Protein AF-A0A7K0ABG6-F1 (afdb_monomer_lite)

Sequence (102 aa):
NPVPRGLATRRPQAPGLRGVPLLRTPRTLPRVLAPAEVDGLLAVLRTHRDRAMVLAMLLGGLRRCEVLGLRLGDLSPGERRIFISEGKGGHQRLIPVSAQFF

Foldseek 3Di:
DDPPPDCVVDDPDDPDDPDDPPDDDDDDDDDDDDPVRLVVVLVPDDDLLVNLLSQCCVFQVDDNVQSVPDDPVQDDLVQQWGWRCQDPPRDIDITRGDNVSD

Structure (mmCIF, N/CA/C/O backbone):
data_AF-A0A7K0ABG6-F1
#
_entry.id   AF-A0A7K0ABG6-F1
#
loop_
_atom_site.group_PDB
_atom_site.id
_atom_site.type_symbol
_atom_site.label_atom_id
_atom_site.label_alt_id
_atom_site.label_comp_id
_atom_site.label_asym_id
_atom_site.label_entity_id
_atom_site.label_seq_id
_atom_site.pdbx_PDB_ins_code
_atom_site.Cartn_x
_atom_site.Cartn_y
_atom_site.Cartn_z
_atom_site.occupancy
_atom_site.B_iso_or_equiv
_atom_site.auth_seq_id
_atom_site.auth_comp_id
_atom_site.auth_asym_id
_atom_site.auth_atom_id
_atom_site.pdbx_PDB_model_num
ATOM 1 N N . ASN A 1 1 ? 14.388 5.423 5.510 1.00 34.56 1 ASN A N 1
ATOM 2 C CA . ASN A 1 1 ? 15.487 5.208 4.539 1.00 34.56 1 ASN A CA 1
ATOM 3 C C . ASN A 1 1 ? 16.659 6.066 4.988 1.00 34.56 1 ASN A C 1
ATOM 5 O O . ASN A 1 1 ? 16.527 7.282 4.869 1.00 34.56 1 ASN A O 1
ATOM 9 N N . PRO A 1 2 ? 17.728 5.509 5.580 1.00 44.81 2 PRO A N 1
ATOM 10 C CA . PRO A 1 2 ? 18.813 6.334 6.067 1.00 44.81 2 PRO A CA 1
ATOM 11 C C . PRO A 1 2 ? 19.608 6.785 4.847 1.00 44.81 2 PRO A C 1
ATOM 13 O O . PRO A 1 2 ? 20.357 6.028 4.238 1.00 44.81 2 PRO A O 1
ATOM 16 N N . VAL A 1 3 ? 19.402 8.033 4.448 1.00 49.81 3 VAL A N 1
ATOM 17 C CA . VAL A 1 3 ? 20.424 8.733 3.676 1.00 49.81 3 VAL A CA 1
ATOM 18 C C . VAL A 1 3 ? 21.630 8.816 4.616 1.00 49.81 3 VAL A C 1
ATOM 20 O O . VAL A 1 3 ? 21.437 9.290 5.739 1.00 49.81 3 VAL A O 1
ATOM 23 N N . PRO A 1 4 ? 22.833 8.341 4.247 1.00 46.88 4 PRO A N 1
ATOM 24 C CA . PRO A 1 4 ? 23.985 8.451 5.128 1.00 46.88 4 PRO A CA 1
ATOM 25 C C . PRO A 1 4 ? 24.257 9.933 5.404 1.00 46.88 4 PRO A C 1
ATOM 27 O O . PRO A 1 4 ? 24.743 10.659 4.542 1.00 46.88 4 PRO A O 1
ATOM 30 N N . ARG A 1 5 ? 23.904 10.400 6.603 1.00 56.38 5 ARG A N 1
ATOM 31 C CA . ARG A 1 5 ? 24.312 11.701 7.143 1.00 56.38 5 ARG A CA 1
ATOM 32 C C . ARG A 1 5 ? 25.440 11.450 8.137 1.00 56.38 5 ARG A C 1
ATOM 34 O O . ARG A 1 5 ? 25.283 11.640 9.334 1.00 56.38 5 ARG A O 1
ATOM 41 N N . GLY A 1 6 ? 26.543 10.906 7.637 1.00 39.03 6 GLY A N 1
ATOM 42 C CA . GLY A 1 6 ? 27.734 10.631 8.433 1.00 39.03 6 GLY A CA 1
ATOM 43 C C . GLY A 1 6 ? 28.833 11.636 8.121 1.00 39.03 6 GLY A C 1
ATOM 44 O O . GLY A 1 6 ? 29.118 11.896 6.955 1.00 39.03 6 GLY A O 1
ATOM 45 N N . LEU A 1 7 ? 29.491 12.140 9.164 1.00 48.47 7 LEU A N 1
ATOM 46 C CA . LEU A 1 7 ? 30.648 13.050 9.144 1.00 48.47 7 LEU A CA 1
ATOM 47 C C . LEU A 1 7 ? 31.878 12.541 8.355 1.00 48.47 7 LEU A C 1
ATOM 49 O O . LEU A 1 7 ? 32.867 13.257 8.260 1.00 48.47 7 LEU A O 1
ATOM 53 N N . ALA A 1 8 ? 31.830 11.357 7.734 1.00 46.53 8 ALA A N 1
ATOM 54 C CA . ALA A 1 8 ? 32.855 10.874 6.802 1.00 46.53 8 ALA A CA 1
ATOM 55 C C . ALA A 1 8 ? 32.954 11.720 5.513 1.00 46.53 8 ALA A C 1
ATOM 57 O O . ALA A 1 8 ? 33.929 11.608 4.777 1.00 46.53 8 ALA A O 1
ATOM 58 N N . THR A 1 9 ? 31.980 12.601 5.259 1.00 48.84 9 THR A N 1
ATOM 59 C CA . THR A 1 9 ? 32.051 13.650 4.228 1.00 48.84 9 THR A CA 1
ATOM 60 C C . THR A 1 9 ? 32.712 14.946 4.716 1.00 48.84 9 THR A C 1
ATOM 62 O O . THR A 1 9 ? 32.860 15.883 3.935 1.00 48.84 9 THR A O 1
ATOM 65 N N . ARG A 1 10 ? 33.143 15.021 5.985 1.00 46.78 10 ARG A N 1
ATOM 66 C CA . ARG A 1 10 ? 33.950 16.121 6.532 1.00 46.78 10 ARG A CA 1
ATOM 67 C C . ARG A 1 10 ? 35.313 15.609 7.001 1.00 46.78 10 ARG A C 1
ATOM 69 O O . ARG A 1 10 ? 35.560 15.427 8.187 1.00 46.78 10 ARG A O 1
ATOM 76 N N . ARG A 1 11 ? 36.242 15.468 6.062 1.00 40.97 11 ARG A N 1
ATOM 77 C CA . ARG A 1 11 ? 37.652 15.777 6.325 1.00 40.97 11 ARG A CA 1
ATOM 78 C C . ARG A 1 11 ? 38.040 16.882 5.347 1.00 40.97 11 ARG A C 1
ATOM 80 O O . ARG A 1 11 ? 37.826 16.677 4.153 1.00 40.97 11 ARG A O 1
ATOM 87 N N . PRO A 1 12 ? 38.588 18.029 5.789 1.00 44.19 12 PRO A N 1
ATOM 88 C CA . PRO A 1 12 ? 39.317 18.898 4.883 1.00 44.19 12 PRO A CA 1
ATOM 89 C C . PRO A 1 12 ? 40.593 18.137 4.513 1.00 44.19 12 PRO A C 1
ATOM 91 O O . PRO A 1 12 ? 41.609 18.212 5.197 1.00 44.19 12 PRO A O 1
ATOM 94 N N . GLN A 1 13 ? 40.494 17.275 3.503 1.00 48.34 13 GLN A N 1
ATOM 95 C CA . GLN A 1 13 ? 41.666 16.662 2.906 1.00 48.34 13 GLN A CA 1
ATOM 96 C C . GLN A 1 13 ? 42.413 17.784 2.186 1.00 48.34 13 GLN A C 1
ATOM 98 O O . GLN A 1 13 ? 41.788 18.630 1.544 1.00 48.34 13 GLN A O 1
ATOM 103 N N . ALA A 1 14 ? 43.729 17.821 2.379 1.00 51.09 14 ALA A N 1
ATOM 104 C CA . ALA A 1 14 ? 44.635 18.799 1.796 1.00 51.09 14 ALA A CA 1
ATOM 105 C C . ALA A 1 14 ? 44.304 19.099 0.313 1.00 51.09 14 ALA A C 1
ATOM 107 O O . ALA A 1 14 ? 43.811 18.208 -0.392 1.00 51.09 14 ALA A O 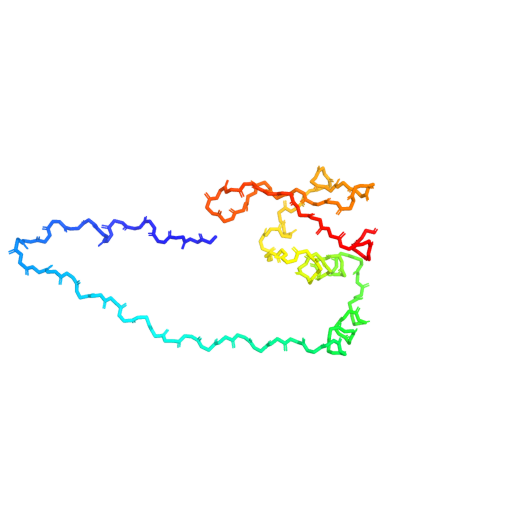1
ATOM 108 N N . PRO A 1 15 ? 44.577 20.326 -0.175 1.00 42.38 15 PRO A N 1
ATOM 109 C CA . PRO A 1 15 ? 44.281 20.701 -1.553 1.00 42.38 15 PRO A CA 1
ATOM 110 C C . PRO A 1 15 ? 44.953 19.708 -2.512 1.00 42.38 15 PRO A C 1
ATOM 112 O O . PRO A 1 15 ? 46.176 19.635 -2.557 1.00 42.38 15 PRO A O 1
ATOM 115 N N . GLY A 1 16 ? 44.168 18.911 -3.247 1.00 53.16 16 GLY A N 1
ATOM 116 C CA . GLY A 1 16 ? 44.702 18.046 -4.310 1.00 53.16 16 GLY A CA 1
ATOM 117 C C . GLY A 1 16 ? 44.054 16.672 -4.486 1.00 53.16 16 GLY A C 1
ATOM 118 O O . GLY A 1 16 ? 44.095 16.140 -5.590 1.00 53.16 16 GLY A O 1
ATOM 119 N N . LEU A 1 17 ? 43.397 16.097 -3.473 1.00 53.16 17 LEU A N 1
ATOM 120 C CA . LEU A 1 17 ? 42.771 14.772 -3.606 1.00 53.16 17 LEU A CA 1
ATOM 121 C C . LEU A 1 17 ? 41.257 14.906 -3.806 1.00 53.16 17 LEU A C 1
ATOM 123 O O . LEU A 1 17 ? 40.467 14.847 -2.866 1.00 53.16 17 LEU A O 1
ATOM 127 N N . ARG A 1 18 ? 40.836 15.095 -5.064 1.00 58.44 18 ARG A N 1
ATOM 128 C CA . ARG A 1 18 ? 39.436 14.877 -5.458 1.00 58.44 18 ARG A CA 1
ATOM 129 C C . ARG A 1 18 ? 39.098 13.416 -5.164 1.00 58.44 18 ARG A C 1
ATOM 131 O O . ARG A 1 18 ? 39.617 12.525 -5.830 1.00 58.44 18 ARG A O 1
ATOM 138 N N . GLY A 1 19 ? 38.253 13.179 -4.160 1.00 61.84 19 GLY A N 1
ATOM 139 C CA . GLY A 1 19 ? 37.755 11.846 -3.835 1.00 61.84 19 GLY A CA 1
ATOM 140 C C . GLY A 1 19 ? 37.215 11.163 -5.090 1.00 61.84 19 GLY A C 1
ATOM 141 O O . GLY A 1 19 ? 36.364 11.719 -5.786 1.00 61.84 19 GLY A O 1
ATOM 142 N N . VAL A 1 20 ? 37.753 9.984 -5.400 1.00 64.62 20 VAL A N 1
ATOM 143 C CA . VAL A 1 20 ? 37.336 9.187 -6.556 1.00 64.62 20 VAL A CA 1
ATOM 144 C C . VAL A 1 20 ? 35.834 8.908 -6.420 1.00 64.62 20 VAL A C 1
ATOM 146 O O . VAL A 1 20 ? 35.410 8.427 -5.363 1.00 64.62 20 VAL A O 1
ATOM 149 N N . PRO A 1 21 ? 35.003 9.215 -7.434 1.00 64.50 21 PRO A N 1
ATOM 150 C CA . PRO A 1 21 ? 33.589 8.880 -7.394 1.00 64.50 21 PRO A CA 1
ATOM 151 C C . PRO A 1 21 ? 33.440 7.380 -7.152 1.00 64.50 21 PRO A C 1
ATOM 153 O O . PRO A 1 21 ? 33.987 6.574 -7.903 1.00 64.50 21 PRO A O 1
ATOM 156 N N . LEU A 1 22 ? 32.704 6.996 -6.107 1.00 72.12 22 LEU A N 1
ATOM 157 C CA . LEU A 1 22 ? 32.346 5.598 -5.900 1.00 72.12 22 LEU A CA 1
ATOM 158 C C . LEU A 1 22 ? 31.560 5.133 -7.131 1.00 72.12 22 LEU A C 1
ATOM 160 O O . LEU A 1 22 ? 30.421 5.563 -7.340 1.00 72.12 22 LEU A O 1
ATOM 164 N N . LEU A 1 23 ? 32.175 4.277 -7.951 1.00 73.94 23 LEU A N 1
ATOM 165 C CA . LEU A 1 23 ? 31.481 3.584 -9.029 1.00 73.94 23 LEU A CA 1
ATOM 166 C C . LEU A 1 23 ? 30.325 2.806 -8.400 1.00 73.94 23 LEU A C 1
ATOM 168 O O . LEU A 1 23 ? 30.526 1.890 -7.603 1.00 73.94 23 LEU A O 1
ATOM 172 N N . ARG A 1 24 ? 29.093 3.206 -8.722 1.00 71.62 24 ARG A N 1
ATOM 173 C CA . ARG A 1 24 ? 27.908 2.472 -8.285 1.00 71.62 24 ARG A CA 1
ATOM 174 C C . ARG A 1 24 ? 27.862 1.168 -9.062 1.00 71.62 24 ARG A C 1
ATOM 176 O O . ARG A 1 24 ? 27.592 1.185 -10.260 1.00 71.62 24 ARG A O 1
ATOM 183 N N . THR A 1 25 ? 28.086 0.050 -8.381 1.00 79.94 25 THR A N 1
ATOM 184 C CA . THR A 1 25 ? 27.837 -1.272 -8.952 1.00 79.94 25 THR A CA 1
ATOM 185 C C . THR A 1 25 ? 26.380 -1.335 -9.423 1.00 79.94 25 THR A C 1
ATOM 187 O O . THR A 1 25 ? 25.481 -1.038 -8.621 1.00 79.94 25 THR A O 1
ATOM 190 N N . PRO A 1 26 ? 26.112 -1.686 -10.693 1.00 78.88 26 PRO A N 1
ATOM 191 C CA . PRO A 1 26 ? 24.751 -1.888 -11.165 1.00 78.88 26 PRO A CA 1
ATOM 192 C C . PRO A 1 26 ? 24.071 -2.939 -10.287 1.00 78.88 26 PRO A C 1
ATOM 194 O O . PRO A 1 26 ? 24.591 -4.038 -10.103 1.00 78.88 26 PRO A O 1
ATOM 197 N N . ARG A 1 27 ? 22.924 -2.595 -9.699 1.00 78.62 27 ARG A N 1
ATOM 198 C CA . ARG A 1 27 ? 22.110 -3.558 -8.954 1.00 78.62 27 ARG A CA 1
ATOM 199 C C . ARG A 1 27 ? 21.085 -4.140 -9.907 1.00 78.62 27 ARG A C 1
ATOM 201 O O . ARG A 1 27 ? 20.332 -3.380 -10.515 1.00 78.62 27 ARG A O 1
ATOM 208 N N . THR A 1 28 ? 21.025 -5.464 -9.993 1.00 84.12 28 THR A N 1
ATOM 209 C CA . THR A 1 28 ? 19.931 -6.152 -10.679 1.00 84.12 28 THR A CA 1
ATOM 210 C C . THR A 1 28 ? 18.612 -5.723 -10.045 1.00 84.12 28 THR A C 1
ATOM 212 O O . THR A 1 28 ? 18.458 -5.768 -8.820 1.00 84.12 28 THR A O 1
ATOM 215 N N . LEU A 1 29 ? 17.681 -5.252 -10.872 1.00 83.75 29 LEU A N 1
ATOM 216 C CA . LEU A 1 29 ? 16.349 -4.891 -10.408 1.00 83.75 29 LEU A CA 1
ATOM 217 C C . LEU A 1 29 ? 15.569 -6.161 -10.033 1.00 83.75 29 LEU A C 1
ATOM 219 O O . LEU A 1 29 ? 15.768 -7.204 -10.661 1.00 83.75 29 LEU A O 1
ATOM 223 N N . PRO A 1 30 ? 14.681 -6.099 -9.026 1.00 84.75 30 PRO A N 1
ATOM 224 C CA . PRO A 1 30 ? 13.780 -7.208 -8.731 1.00 84.75 30 PRO A CA 1
ATOM 225 C C . PRO A 1 30 ? 12.933 -7.580 -9.957 1.00 84.75 30 PRO A C 1
ATOM 227 O O . PRO A 1 30 ? 12.486 -6.692 -10.685 1.00 84.75 30 PRO A O 1
ATOM 230 N N . ARG A 1 31 ? 12.669 -8.880 -10.164 1.00 90.25 31 ARG A N 1
ATOM 231 C CA . ARG A 1 31 ? 11.644 -9.318 -11.127 1.00 90.25 31 ARG A CA 1
ATOM 232 C C . ARG A 1 31 ? 10.274 -8.868 -10.625 1.00 90.25 31 ARG A C 1
ATOM 234 O O . ARG A 1 31 ? 9.955 -9.045 -9.451 1.00 90.25 31 ARG A O 1
ATOM 241 N N . VAL A 1 32 ? 9.492 -8.282 -11.523 1.00 92.12 32 VAL A N 1
ATOM 242 C CA . VAL A 1 32 ? 8.110 -7.878 -11.251 1.00 92.12 32 VAL A CA 1
ATOM 243 C C . VAL A 1 32 ? 7.206 -9.102 -11.395 1.00 92.12 32 VAL A C 1
ATOM 245 O O . VAL A 1 32 ? 7.419 -9.908 -12.300 1.00 92.12 32 VAL A O 1
ATOM 248 N N . LEU A 1 33 ? 6.230 -9.234 -10.496 1.00 94.62 33 LEU A N 1
ATOM 249 C CA . LEU A 1 33 ? 5.237 -10.308 -10.529 1.00 94.62 33 LEU A CA 1
ATOM 250 C C . LEU A 1 33 ? 4.281 -10.129 -11.714 1.00 94.62 33 LEU A C 1
ATOM 252 O O . LEU A 1 33 ? 3.821 -9.018 -11.983 1.00 94.62 33 LEU A O 1
ATOM 256 N N . ALA A 1 34 ? 3.953 -11.226 -12.390 1.00 96.38 34 ALA A N 1
ATOM 257 C CA . ALA A 1 34 ? 2.877 -11.270 -13.369 1.00 96.38 34 ALA A CA 1
ATOM 258 C C . ALA A 1 34 ? 1.500 -11.207 -12.673 1.00 96.38 34 ALA A C 1
ATOM 260 O O . ALA A 1 34 ? 1.385 -11.609 -11.513 1.00 96.38 34 ALA A O 1
ATOM 261 N N . PRO A 1 35 ? 0.427 -10.774 -13.365 1.00 95.81 35 PRO A N 1
ATOM 262 C CA . PRO A 1 35 ? -0.910 -10.679 -12.770 1.00 95.81 35 PRO A CA 1
ATOM 263 C C . PRO A 1 35 ? -1.385 -11.970 -12.082 1.00 95.81 35 PRO A C 1
ATOM 265 O O . PRO A 1 35 ? -1.805 -11.929 -10.933 1.00 95.81 35 PRO A O 1
ATOM 268 N N . ALA A 1 36 ? -1.199 -13.132 -12.717 1.00 97.75 36 ALA A N 1
ATOM 269 C CA . ALA A 1 36 ? -1.586 -14.418 -12.130 1.00 97.75 36 ALA A CA 1
ATOM 270 C C . ALA A 1 36 ? -0.794 -14.776 -10.854 1.00 97.75 36 ALA A C 1
ATOM 272 O O . ALA A 1 36 ? -1.325 -15.410 -9.944 1.00 97.75 36 ALA A O 1
ATOM 273 N N . GLU A 1 37 ? 0.474 -14.359 -10.756 1.00 97.75 37 GLU A N 1
ATOM 274 C CA . GLU A 1 37 ? 1.283 -14.553 -9.543 1.00 97.75 37 GLU A CA 1
ATOM 275 C C . GLU A 1 37 ? 0.791 -13.645 -8.407 1.00 97.75 37 GLU A C 1
ATOM 277 O O . GLU A 1 37 ? 0.784 -14.050 -7.244 1.00 97.75 37 GLU A O 1
ATOM 282 N N . VAL A 1 38 ? 0.342 -12.431 -8.742 1.00 96.94 38 VAL A N 1
ATOM 283 C CA . VAL A 1 38 ? -0.297 -11.514 -7.791 1.00 96.94 38 VAL A CA 1
ATOM 284 C C . VAL A 1 38 ? -1.610 -12.099 -7.276 1.00 96.94 38 VAL A C 1
ATOM 286 O O . VAL A 1 38 ? -1.837 -12.094 -6.066 1.00 96.94 38 VAL A O 1
ATOM 289 N N . ASP A 1 39 ? -2.441 -12.651 -8.160 1.00 96.94 39 ASP A N 1
ATOM 290 C CA . ASP A 1 39 ? -3.694 -13.303 -7.773 1.00 96.94 39 ASP A CA 1
ATOM 291 C C . ASP A 1 39 ? -3.436 -14.493 -6.839 1.00 96.94 39 ASP A C 1
ATOM 293 O O . ASP A 1 39 ? -4.062 -14.606 -5.782 1.00 96.94 39 ASP A O 1
ATOM 297 N N . GLY A 1 40 ? -2.449 -15.333 -7.172 1.00 98.12 40 GLY A N 1
ATOM 298 C CA . GLY A 1 40 ? -2.014 -16.442 -6.323 1.00 98.12 40 GLY A CA 1
ATOM 299 C C . GLY A 1 40 ? -1.519 -15.982 -4.949 1.00 98.12 40 GLY A C 1
ATOM 300 O O . GLY A 1 40 ? -1.895 -16.563 -3.930 1.00 98.12 40 GLY A O 1
ATOM 301 N N . LEU A 1 41 ? -0.736 -14.899 -4.893 1.00 96.94 41 LEU A N 1
ATOM 302 C CA . LEU A 1 41 ? -0.291 -14.303 -3.633 1.00 96.94 41 LEU A CA 1
ATOM 303 C C . LEU A 1 41 ? -1.474 -13.800 -2.797 1.00 96.94 41 LEU A C 1
ATOM 305 O O . LEU A 1 41 ? -1.541 -14.073 -1.601 1.00 96.94 41 LEU A O 1
ATOM 309 N N . LEU A 1 42 ? -2.414 -13.073 -3.402 1.00 97.12 42 LEU A N 1
ATOM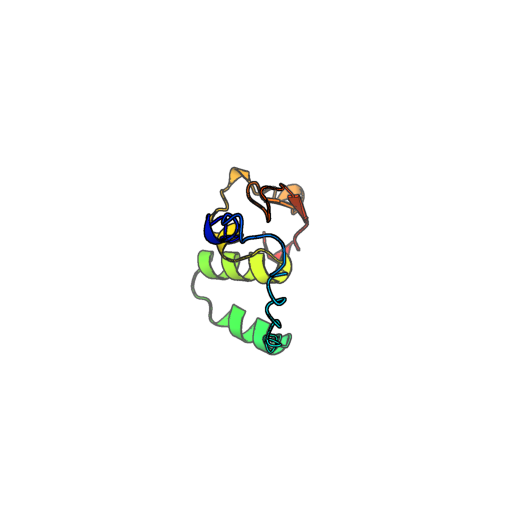 310 C CA . LEU A 1 42 ? -3.577 -12.539 -2.691 1.00 97.12 42 LEU A CA 1
ATOM 311 C C . LEU A 1 42 ? -4.512 -13.647 -2.186 1.00 97.12 42 LEU A C 1
ATOM 313 O O . LEU A 1 42 ? -5.163 -13.461 -1.155 1.00 97.12 42 LEU A O 1
ATOM 317 N N . ALA A 1 43 ? -4.578 -14.785 -2.880 1.00 97.44 43 ALA A N 1
ATOM 318 C CA . ALA A 1 43 ? -5.409 -15.927 -2.505 1.00 97.44 43 ALA A CA 1
ATOM 319 C C . ALA A 1 43 ? -4.917 -16.654 -1.242 1.00 97.44 43 ALA A C 1
ATOM 321 O O . ALA A 1 43 ? -5.729 -17.213 -0.508 1.00 97.44 43 ALA A O 1
ATOM 322 N N . VAL A 1 44 ? -3.610 -16.633 -0.954 1.00 98.12 44 VAL A N 1
ATOM 323 C CA . VAL A 1 44 ? -3.038 -17.335 0.212 1.00 98.12 44 VAL A CA 1
ATOM 324 C C . VAL A 1 44 ? -3.010 -16.495 1.496 1.00 98.12 44 VAL A C 1
ATOM 326 O O . VAL A 1 44 ? -2.720 -17.029 2.570 1.00 98.12 44 VAL A O 1
ATOM 329 N N . LEU A 1 45 ? -3.313 -15.192 1.425 1.00 97.69 45 LEU A N 1
ATOM 330 C CA . LEU A 1 45 ? -3.340 -14.309 2.597 1.00 97.69 45 LEU A CA 1
ATOM 331 C C . LEU A 1 45 ? -4.571 -14.593 3.460 1.00 97.69 45 LEU A C 1
ATOM 333 O O . LEU A 1 45 ? -5.708 -14.469 3.011 1.00 97.69 45 LEU A O 1
ATOM 337 N N . ARG A 1 46 ? -4.335 -14.943 4.726 1.00 97.19 46 ARG A N 1
ATOM 338 C CA . ARG A 1 46 ? -5.382 -15.434 5.638 1.00 97.19 46 ARG A CA 1
ATOM 339 C C . ARG A 1 46 ? -6.075 -14.343 6.443 1.00 97.19 46 ARG A C 1
ATOM 341 O O . ARG A 1 46 ? -7.151 -14.584 6.977 1.00 97.19 46 ARG A O 1
ATOM 348 N N . THR A 1 47 ? -5.463 -13.168 6.570 1.00 97.81 47 THR A N 1
ATOM 349 C CA . THR A 1 47 ? -6.006 -12.082 7.390 1.00 97.81 47 THR A CA 1
ATOM 350 C C . THR A 1 47 ? -6.338 -10.862 6.541 1.00 97.81 47 THR A C 1
ATOM 352 O O . THR A 1 47 ? -5.647 -10.546 5.568 1.00 97.81 47 THR A O 1
ATOM 355 N N . HIS A 1 48 ? -7.375 -10.125 6.947 1.00 95.62 48 HIS A N 1
ATOM 356 C CA . HIS A 1 48 ? -7.705 -8.835 6.337 1.00 95.62 48 HIS A CA 1
ATOM 357 C C . HIS A 1 48 ? -6.553 -7.836 6.462 1.00 95.62 48 HIS A C 1
ATOM 359 O O . HIS A 1 48 ? -6.329 -7.052 5.546 1.00 95.62 48 HIS A O 1
ATOM 365 N N . ARG A 1 49 ? -5.782 -7.907 7.556 1.00 95.81 49 ARG A N 1
ATOM 366 C CA . ARG A 1 49 ? -4.589 -7.081 7.759 1.00 95.81 49 ARG A CA 1
ATOM 367 C C . ARG A 1 49 ? -3.550 -7.336 6.672 1.00 95.81 49 ARG A C 1
ATOM 369 O O . ARG A 1 49 ? -3.121 -6.387 6.026 1.00 95.81 49 ARG A O 1
ATOM 376 N N . ASP A 1 50 ? -3.163 -8.591 6.453 1.00 97.19 50 ASP A N 1
ATOM 377 C CA . ASP A 1 50 ? -2.128 -8.928 5.468 1.00 97.19 50 ASP A CA 1
ATOM 378 C C . ASP A 1 50 ? -2.592 -8.575 4.055 1.00 97.19 50 ASP A C 1
ATOM 380 O O . ASP A 1 50 ? -1.839 -7.993 3.272 1.00 97.19 50 ASP A O 1
ATOM 384 N N . ARG A 1 51 ? -3.867 -8.853 3.754 1.00 97.19 51 ARG A N 1
ATOM 385 C CA . ARG A 1 51 ? -4.486 -8.488 2.479 1.00 97.19 51 ARG A CA 1
ATOM 386 C C . ARG A 1 51 ? -4.472 -6.975 2.260 1.00 97.19 51 ARG A C 1
ATOM 388 O O . ARG A 1 51 ? -4.035 -6.534 1.202 1.00 97.19 51 ARG A O 1
ATOM 395 N N . ALA A 1 52 ? -4.863 -6.181 3.257 1.00 96.12 52 ALA A N 1
ATOM 396 C CA . ALA A 1 52 ? -4.827 -4.722 3.184 1.00 96.12 52 ALA A CA 1
ATOM 397 C C . ALA A 1 52 ? -3.395 -4.195 3.007 1.00 96.12 52 ALA A C 1
ATOM 399 O O . ALA A 1 52 ? -3.157 -3.328 2.169 1.00 96.12 52 ALA A O 1
ATOM 400 N N . MET A 1 53 ? -2.420 -4.752 3.734 1.00 97.44 53 MET A N 1
ATOM 401 C CA . MET A 1 53 ? -1.015 -4.362 3.599 1.00 97.44 53 MET A CA 1
ATOM 402 C C . MET A 1 53 ? -0.492 -4.605 2.179 1.00 97.44 53 MET A C 1
ATOM 404 O O . MET A 1 53 ? 0.127 -3.716 1.596 1.00 97.44 53 MET A O 1
ATOM 408 N N . VAL A 1 54 ? -0.763 -5.780 1.603 1.00 97.56 54 VAL A N 1
ATOM 409 C CA . VAL A 1 54 ? -0.324 -6.117 0.241 1.00 97.56 54 VAL A CA 1
ATOM 410 C C . VAL A 1 54 ? -1.058 -5.277 -0.804 1.00 97.56 54 VAL A C 1
ATOM 412 O O . VAL A 1 54 ? -0.411 -4.744 -1.703 1.00 97.56 54 VAL A O 1
ATOM 415 N N . LEU A 1 55 ? -2.373 -5.083 -0.672 1.00 97.44 55 LEU A N 1
ATOM 416 C CA . LEU A 1 55 ? -3.153 -4.250 -1.594 1.00 97.44 55 LEU A CA 1
ATOM 417 C C . LEU A 1 55 ? -2.718 -2.779 -1.558 1.00 97.44 55 LEU A C 1
ATOM 419 O O . LEU A 1 55 ? -2.614 -2.161 -2.614 1.00 97.44 55 LEU A O 1
ATOM 423 N N . ALA A 1 56 ? -2.384 -2.230 -0.388 1.00 96.75 56 ALA A N 1
ATOM 424 C CA . ALA A 1 56 ? -1.840 -0.876 -0.276 1.00 96.75 56 ALA A CA 1
ATOM 425 C C . ALA A 1 56 ? -0.515 -0.727 -1.044 1.00 96.75 56 ALA A C 1
ATOM 427 O O . ALA A 1 56 ? -0.290 0.266 -1.738 1.00 96.75 56 ALA A O 1
ATOM 428 N N . MET A 1 57 ? 0.365 -1.728 -0.947 1.00 96.81 57 MET A N 1
ATOM 429 C CA . MET A 1 57 ? 1.635 -1.736 -1.678 1.00 96.81 57 MET A CA 1
ATOM 430 C C . MET A 1 57 ? 1.421 -1.893 -3.184 1.00 96.81 57 MET A C 1
ATOM 432 O O . MET A 1 57 ? 2.023 -1.164 -3.966 1.00 96.81 57 MET A O 1
ATOM 436 N N . LEU A 1 58 ? 0.561 -2.830 -3.582 1.00 96.75 58 LEU A N 1
ATOM 437 C CA . LEU A 1 58 ? 0.313 -3.185 -4.975 1.00 96.75 58 LEU A CA 1
ATOM 438 C C . LEU A 1 58 ? -0.439 -2.084 -5.731 1.00 96.75 58 LEU A C 1
ATOM 440 O O . LEU A 1 58 ? -0.001 -1.661 -6.795 1.00 96.75 58 LEU A O 1
ATOM 444 N N . LEU A 1 59 ? -1.569 -1.629 -5.185 1.00 96.50 59 LEU A N 1
ATOM 445 C CA . LEU A 1 59 ? -2.504 -0.726 -5.863 1.00 96.50 59 LEU A CA 1
ATOM 446 C C . LEU A 1 59 ? -2.231 0.749 -5.552 1.00 96.50 59 LEU A C 1
ATOM 448 O O . LEU A 1 59 ? -2.600 1.611 -6.343 1.00 96.50 59 LEU A O 1
ATOM 452 N N . GLY A 1 60 ? -1.599 1.046 -4.413 1.00 94.00 60 GLY A N 1
ATOM 453 C CA . GLY A 1 60 ? -1.203 2.406 -4.031 1.00 94.00 60 GLY A CA 1
ATOM 454 C C . GLY A 1 60 ? 0.283 2.708 -4.246 1.00 94.00 60 GLY A C 1
ATOM 455 O O . GLY A 1 60 ? 0.706 3.855 -4.104 1.00 94.00 60 GLY A O 1
ATOM 456 N N . GLY A 1 61 ? 1.109 1.704 -4.559 1.00 94.06 61 GLY A N 1
ATOM 457 C CA . GLY A 1 61 ? 2.558 1.886 -4.697 1.00 94.06 61 GLY A CA 1
ATOM 458 C C . GLY A 1 61 ? 3.249 2.286 -3.388 1.00 94.06 61 GLY A C 1
ATOM 459 O O . GLY A 1 61 ? 4.316 2.911 -3.413 1.00 94.06 61 GLY A O 1
ATOM 460 N N . LEU A 1 62 ? 2.639 1.986 -2.235 1.00 95.00 62 LEU A N 1
ATOM 461 C CA . LEU A 1 62 ? 3.208 2.324 -0.933 1.00 95.00 62 LEU A CA 1
ATOM 462 C C . LEU A 1 62 ? 4.433 1.459 -0.633 1.00 95.00 62 LEU A C 1
ATOM 464 O O . LEU A 1 62 ? 4.507 0.269 -0.943 1.00 95.00 62 LEU A O 1
ATOM 468 N N . ARG A 1 63 ? 5.405 2.051 0.058 1.00 93.06 63 ARG A N 1
ATOM 469 C CA . ARG A 1 63 ? 6.540 1.304 0.609 1.00 93.06 63 ARG A CA 1
ATOM 470 C C . ARG A 1 63 ? 6.116 0.599 1.891 1.00 93.06 63 ARG A C 1
ATOM 472 O O . ARG A 1 63 ? 5.333 1.142 2.659 1.00 93.06 63 ARG A O 1
ATOM 479 N N . ARG A 1 64 ? 6.753 -0.532 2.216 1.00 94.44 64 ARG A N 1
ATOM 480 C CA . ARG A 1 64 ? 6.510 -1.268 3.473 1.00 94.44 64 ARG A CA 1
ATOM 481 C C . ARG A 1 64 ? 6.485 -0.364 4.714 1.00 94.44 64 ARG A C 1
ATOM 483 O O . ARG A 1 64 ? 5.598 -0.500 5.541 1.00 94.44 64 ARG A O 1
ATOM 490 N N . CYS A 1 65 ? 7.449 0.549 4.858 1.00 92.88 65 CYS A N 1
ATOM 491 C CA . CYS A 1 65 ? 7.496 1.450 6.017 1.00 92.88 65 CYS A CA 1
ATOM 492 C C . CYS A 1 65 ? 6.346 2.467 6.040 1.00 92.88 65 CYS A C 1
ATOM 494 O O . CYS A 1 65 ? 5.919 2.837 7.121 1.00 92.88 65 CYS A O 1
ATOM 496 N N . GLU A 1 66 ? 5.848 2.891 4.874 1.00 95.19 66 GLU A N 1
ATOM 497 C CA . GLU A 1 66 ? 4.676 3.770 4.783 1.00 95.19 66 GLU A CA 1
ATOM 498 C C . GLU A 1 66 ? 3.431 2.987 5.234 1.00 95.19 66 GLU A C 1
ATOM 500 O O . GLU A 1 66 ? 2.714 3.446 6.110 1.00 95.19 66 GLU A O 1
ATOM 505 N N . VAL A 1 67 ? 3.249 1.750 4.749 1.00 96.31 67 VAL A N 1
ATOM 506 C CA . VAL A 1 67 ? 2.143 0.860 5.161 1.00 96.31 67 VAL A CA 1
ATOM 507 C C . VAL A 1 67 ? 2.145 0.574 6.661 1.00 96.31 67 VAL A C 1
ATOM 509 O O . VAL A 1 67 ? 1.102 0.634 7.301 1.00 96.31 67 VAL A O 1
ATOM 512 N N . LEU A 1 68 ? 3.310 0.272 7.238 1.00 94.81 68 LEU A N 1
ATOM 513 C CA . LEU A 1 68 ? 3.437 0.010 8.676 1.00 94.81 68 LEU A CA 1
ATOM 514 C C . LEU A 1 68 ? 3.191 1.255 9.543 1.00 94.81 68 LEU A C 1
ATOM 516 O O . LEU A 1 68 ? 2.935 1.107 10.734 1.00 94.81 68 LEU A O 1
ATOM 520 N N . GLY A 1 69 ? 3.304 2.454 8.9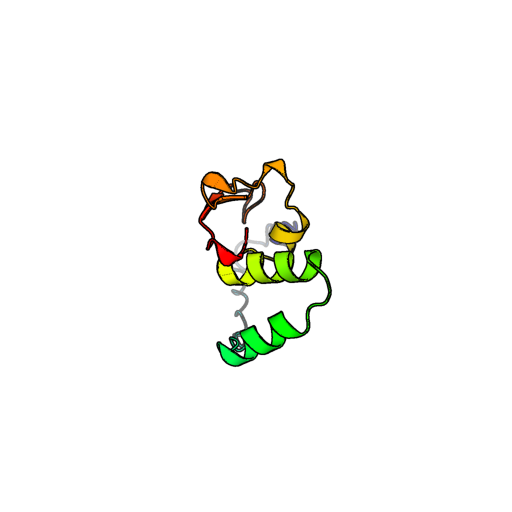65 1.00 93.25 69 GLY A N 1
ATOM 521 C CA . GLY A 1 69 ? 3.077 3.727 9.646 1.00 93.25 69 GLY A CA 1
ATOM 522 C C . GLY A 1 69 ? 1.663 4.290 9.484 1.00 93.25 69 GLY A C 1
ATOM 523 O O . GLY A 1 69 ? 1.362 5.294 10.126 1.00 93.25 69 GLY A O 1
ATOM 524 N N . LEU A 1 70 ? 0.812 3.676 8.652 1.00 94.69 70 LEU A N 1
ATOM 525 C CA . LEU A 1 70 ? -0.548 4.157 8.404 1.00 94.69 70 LEU A CA 1
ATOM 526 C C . LEU A 1 70 ? -1.417 4.097 9.661 1.00 94.69 70 LEU A C 1
ATOM 528 O O . LEU A 1 70 ?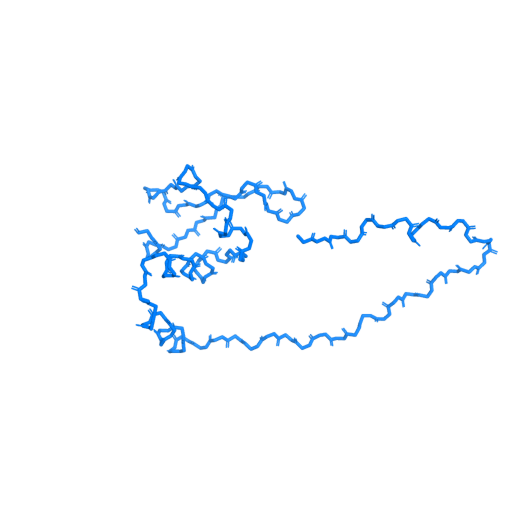 -1.420 3.113 10.405 1.00 94.69 70 LEU A O 1
ATOM 532 N N . ARG A 1 71 ? -2.228 5.136 9.841 1.00 94.88 71 ARG A N 1
ATOM 533 C CA . ARG A 1 71 ? -3.283 5.234 10.850 1.00 94.88 71 ARG A CA 1
ATOM 534 C C . ARG A 1 71 ? -4.640 5.322 10.161 1.00 94.88 71 ARG A C 1
ATOM 536 O O . ARG A 1 71 ? -4.741 5.723 9.008 1.00 94.8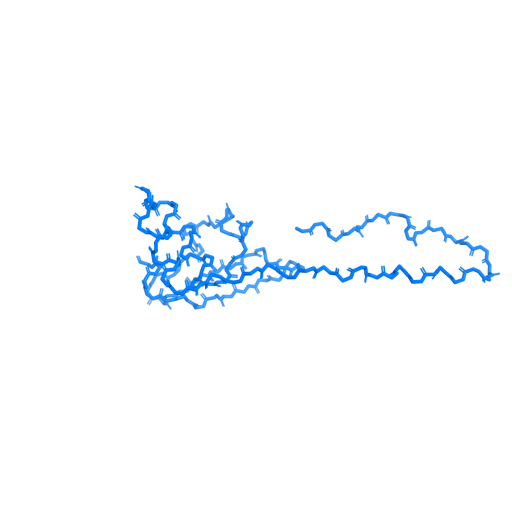8 71 ARG A O 1
ATOM 543 N N . LEU A 1 72 ? -5.714 5.007 10.887 1.00 94.19 72 LEU A N 1
ATOM 544 C CA . LEU A 1 72 ? -7.075 5.115 10.341 1.00 94.19 72 LEU A CA 1
ATOM 545 C C . LEU A 1 72 ? -7.413 6.539 9.871 1.00 94.19 72 LEU A C 1
ATOM 547 O O . LEU A 1 72 ? -8.075 6.691 8.854 1.00 94.19 72 LEU A O 1
ATOM 551 N N . GLY A 1 73 ? -6.916 7.568 10.567 1.00 96.31 73 GLY A N 1
ATOM 552 C CA . GLY A 1 73 ? -7.111 8.969 10.175 1.00 96.31 73 GLY A CA 1
ATOM 553 C C . GLY A 1 73 ? -6.409 9.372 8.872 1.00 96.31 73 GLY A C 1
ATOM 554 O O . GLY A 1 73 ? -6.737 10.412 8.315 1.00 96.31 73 GLY A O 1
ATOM 555 N N . ASP A 1 74 ? -5.484 8.551 8.369 1.00 96.12 74 ASP A N 1
ATOM 556 C CA . ASP A 1 74 ? -4.811 8.784 7.087 1.00 96.12 74 ASP A CA 1
ATOM 557 C C . ASP A 1 74 ? -5.636 8.268 5.892 1.00 96.12 74 ASP A C 1
ATOM 559 O O . ASP A 1 74 ? -5.280 8.502 4.735 1.00 96.12 74 ASP A O 1
ATOM 563 N N . LEU A 1 75 ? -6.720 7.529 6.151 1.00 96.31 75 LEU A N 1
ATOM 564 C CA . LEU A 1 75 ? -7.566 6.920 5.133 1.00 96.31 75 LEU A CA 1
ATOM 565 C C . LEU A 1 75 ? -8.806 7.777 4.884 1.00 96.31 75 LEU A C 1
ATOM 567 O O . LEU A 1 75 ? -9.530 8.143 5.807 1.00 96.31 75 LEU A O 1
ATOM 571 N N . SER A 1 76 ? -9.113 8.014 3.611 1.00 96.62 76 SER A N 1
ATOM 572 C CA . SER A 1 76 ? -10.354 8.662 3.178 1.00 96.62 76 SER A CA 1
ATOM 573 C C . SER A 1 76 ? -11.109 7.731 2.222 1.00 96.62 76 SER A C 1
ATOM 575 O O . SER A 1 76 ? -10.999 7.891 1.003 1.00 96.62 76 SER A O 1
ATOM 577 N N . PRO A 1 77 ? -11.869 6.739 2.737 1.00 94.62 77 PRO A N 1
ATOM 578 C CA . PRO A 1 77 ? -12.522 5.724 1.905 1.00 94.62 77 PRO A CA 1
ATOM 579 C C . PRO A 1 77 ? -13.512 6.301 0.889 1.00 94.62 77 PRO A C 1
ATOM 581 O O . PRO A 1 77 ? -13.530 5.868 -0.261 1.00 94.62 77 PRO A O 1
ATOM 584 N N . GLY A 1 78 ? -14.277 7.329 1.277 1.00 95.19 78 GLY A N 1
ATOM 585 C CA . GLY A 1 78 ? -15.241 7.990 0.388 1.00 95.19 78 GLY A CA 1
ATOM 586 C C . GLY A 1 78 ? -14.594 8.643 -0.837 1.00 95.19 78 GLY A C 1
ATOM 587 O O . GLY A 1 78 ? -15.177 8.652 -1.916 1.00 95.19 78 GLY A O 1
ATOM 588 N N . GLU A 1 79 ? -13.356 9.119 -0.697 1.00 94.81 79 GLU A N 1
ATOM 589 C CA . GLU A 1 79 ? -12.584 9.723 -1.790 1.00 94.81 79 GLU A CA 1
ATOM 590 C C . GLU A 1 79 ? -11.605 8.746 -2.449 1.00 94.81 79 GLU A C 1
ATOM 592 O O . GLU A 1 79 ? -10.951 9.091 -3.434 1.00 94.81 79 GLU A O 1
ATOM 597 N N . ARG A 1 80 ? -11.491 7.530 -1.904 1.00 96.31 80 ARG A N 1
ATOM 598 C CA . ARG A 1 80 ? -10.526 6.498 -2.293 1.00 96.31 80 ARG A CA 1
ATOM 599 C C . ARG A 1 80 ? -9.079 6.992 -2.258 1.00 96.31 80 ARG A C 1
ATOM 601 O O . ARG A 1 80 ? -8.306 6.796 -3.198 1.00 96.31 80 ARG A O 1
ATOM 608 N N . ARG A 1 81 ? -8.712 7.665 -1.167 1.00 97.00 81 ARG A N 1
ATOM 609 C CA . ARG A 1 81 ? -7.392 8.285 -0.997 1.00 97.00 81 ARG A CA 1
ATOM 610 C C . ARG A 1 81 ? -6.720 7.865 0.301 1.00 97.00 81 ARG A C 1
ATOM 612 O O . ARG A 1 81 ? -7.382 7.611 1.305 1.00 97.00 81 ARG A O 1
ATOM 619 N N . ILE A 1 82 ? -5.393 7.821 0.258 1.00 97.44 82 ILE A N 1
ATOM 620 C CA . ILE A 1 82 ? -4.524 7.589 1.412 1.00 97.44 82 ILE A CA 1
ATOM 621 C C . ILE A 1 82 ? -3.560 8.764 1.537 1.00 97.44 82 ILE A C 1
ATOM 623 O O . ILE A 1 82 ? -2.856 9.104 0.581 1.00 97.44 82 ILE A O 1
ATOM 627 N N . PHE A 1 83 ? -3.502 9.370 2.715 1.00 97.25 83 PHE A N 1
ATOM 628 C CA . PHE A 1 83 ? -2.522 10.390 3.052 1.00 97.25 83 PHE A CA 1
ATOM 629 C C . PHE A 1 83 ? -1.238 9.750 3.592 1.00 97.25 83 PHE A C 1
ATOM 631 O O . PHE A 1 83 ? -1.270 8.880 4.454 1.00 97.25 83 PHE A O 1
ATOM 638 N N . ILE A 1 84 ? -0.083 10.178 3.084 1.00 96.00 84 ILE A N 1
ATOM 639 C CA . ILE A 1 84 ? 1.230 9.751 3.571 1.00 96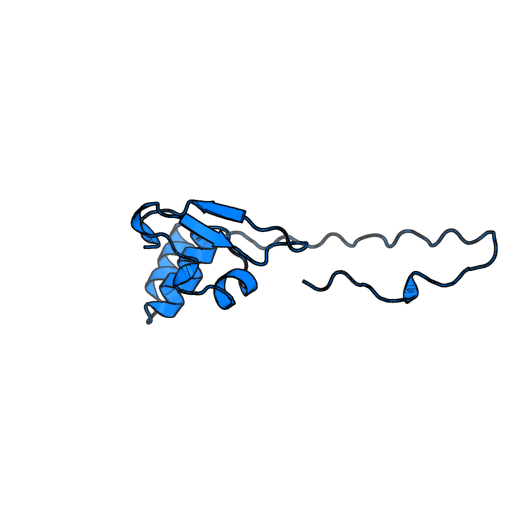.00 84 ILE A CA 1
ATOM 640 C C . ILE A 1 84 ? 1.912 10.951 4.212 1.00 96.00 84 ILE A C 1
ATOM 642 O O . ILE A 1 84 ? 2.385 11.847 3.509 1.00 96.00 84 ILE A O 1
ATOM 646 N N . SER A 1 85 ? 1.992 10.933 5.540 1.00 89.31 85 SER A N 1
ATOM 647 C CA . SER A 1 85 ? 2.623 11.975 6.354 1.00 89.31 85 SER A CA 1
ATOM 648 C C . SER A 1 85 ? 4.157 11.957 6.266 1.00 89.31 85 SER A C 1
ATOM 650 O O . SER A 1 85 ? 4.793 13.008 6.229 1.00 89.31 85 SER A O 1
ATOM 652 N N . GLU A 1 86 ? 4.762 10.771 6.163 1.00 84.88 86 GLU A N 1
ATOM 653 C CA . GLU A 1 86 ? 6.219 10.584 6.136 1.00 84.88 86 GLU A CA 1
ATOM 654 C C . GLU A 1 86 ? 6.696 9.913 4.841 1.00 84.88 86 GLU A C 1
ATOM 656 O O . GLU A 1 86 ? 7.123 8.755 4.802 1.00 84.88 86 GLU A O 1
ATOM 661 N N . GLY A 1 87 ? 6.637 10.650 3.732 1.00 80.88 87 GLY A N 1
ATOM 662 C CA . GLY A 1 87 ? 7.201 10.191 2.467 1.00 80.88 87 GLY A CA 1
ATOM 663 C C . GLY A 1 87 ? 8.726 10.333 2.387 1.00 80.88 87 GLY A C 1
ATOM 664 O O . GLY A 1 87 ? 9.437 10.724 3.318 1.00 80.88 87 GLY A O 1
ATOM 665 N N . LYS A 1 88 ? 9.276 10.016 1.208 1.00 80.44 88 LYS A N 1
ATOM 666 C CA . LYS A 1 88 ? 10.723 10.147 0.962 1.00 80.44 88 LYS A CA 1
ATOM 667 C C . LYS A 1 88 ? 11.149 11.602 1.172 1.00 80.44 88 LYS A C 1
ATOM 669 O O . LYS A 1 88 ? 10.536 12.499 0.613 1.00 80.44 88 LYS A O 1
ATOM 674 N N . GLY A 1 89 ? 12.225 11.812 1.928 1.00 80.12 89 GLY A N 1
ATOM 675 C CA . GLY A 1 89 ? 12.749 13.156 2.194 1.00 80.12 89 GLY A CA 1
ATOM 676 C C . GLY A 1 89 ? 11.890 13.995 3.144 1.00 80.12 89 GLY A C 1
ATOM 677 O O . GLY A 1 89 ? 12.185 15.170 3.300 1.00 80.12 89 GLY A O 1
ATOM 678 N N . GLY A 1 90 ? 10.865 13.408 3.777 1.00 80.69 90 GLY A N 1
ATOM 679 C CA . GLY A 1 90 ? 9.917 14.133 4.629 1.00 80.69 90 GLY A CA 1
ATOM 680 C C . GLY A 1 90 ? 8.767 14.785 3.859 1.00 80.69 90 GLY A C 1
ATOM 681 O O . GLY A 1 90 ? 8.007 15.551 4.437 1.00 80.69 90 GLY A O 1
ATOM 682 N N . HIS A 1 91 ? 8.625 14.501 2.561 1.00 86.12 91 HIS A N 1
ATOM 683 C CA . HIS A 1 91 ? 7.532 15.050 1.763 1.00 86.12 91 HIS A CA 1
ATOM 684 C C . HIS A 1 91 ? 6.236 14.276 1.973 1.00 86.12 91 HIS A C 1
ATOM 686 O O . HIS A 1 91 ? 6.215 13.046 1.883 1.00 86.12 91 HIS A O 1
ATOM 692 N N . GLN A 1 92 ? 5.157 15.019 2.180 1.00 93.19 92 GLN A N 1
ATOM 693 C CA . GLN A 1 92 ? 3.808 14.485 2.284 1.00 93.19 92 GLN A CA 1
ATOM 694 C C . GLN A 1 92 ? 3.202 14.276 0.898 1.00 93.19 92 GLN A C 1
ATOM 696 O O . GLN A 1 92 ? 3.556 14.978 -0.053 1.00 93.19 92 GLN A O 1
ATOM 701 N N . ARG A 1 93 ? 2.293 13.307 0.765 1.00 94.12 93 ARG A N 1
ATOM 702 C CA . ARG A 1 93 ? 1.531 13.111 -0.478 1.00 94.12 93 ARG A CA 1
ATOM 703 C C . ARG A 1 93 ? 0.174 12.473 -0.225 1.00 94.12 93 ARG A C 1
ATOM 705 O O . ARG A 1 93 ? 0.024 11.697 0.713 1.00 94.12 93 ARG A O 1
ATOM 712 N N . LEU A 1 94 ? -0.776 12.760 -1.109 1.00 95.75 94 LEU A N 1
ATOM 713 C CA . LEU A 1 94 ? -2.083 12.112 -1.164 1.00 95.75 94 LEU A CA 1
ATOM 714 C C . LEU A 1 94 ? -2.097 11.146 -2.350 1.00 95.75 94 LEU A C 1
ATOM 716 O O . LEU A 1 94 ? -1.777 11.539 -3.472 1.00 95.75 94 LEU A O 1
ATOM 720 N N . ILE A 1 95 ? -2.415 9.881 -2.096 1.00 95.56 95 ILE A N 1
ATOM 721 C CA . ILE A 1 95 ? -2.359 8.809 -3.089 1.00 95.56 95 ILE A CA 1
ATOM 722 C C . ILE A 1 95 ? -3.789 8.351 -3.387 1.00 95.56 95 ILE A C 1
ATOM 724 O O . ILE A 1 95 ? -4.448 7.856 -2.471 1.00 95.56 95 ILE A O 1
ATOM 728 N N . PRO A 1 96 ? -4.287 8.488 -4.629 1.00 96.25 96 PRO A N 1
ATOM 729 C CA . PRO A 1 96 ? -5.513 7.816 -5.036 1.00 96.25 96 PRO A CA 1
ATOM 730 C C . PRO A 1 96 ? -5.251 6.311 -5.151 1.00 96.25 96 PRO A C 1
ATOM 732 O O . PRO A 1 96 ? -4.244 5.895 -5.723 1.00 96.25 96 PRO A O 1
ATOM 735 N N . VAL A 1 97 ? -6.152 5.494 -4.615 1.00 96.06 97 VAL A N 1
ATOM 736 C CA . VAL A 1 97 ? -6.034 4.031 -4.634 1.00 96.06 97 VAL A CA 1
ATOM 737 C C . VAL A 1 97 ? -7.311 3.431 -5.211 1.00 96.06 97 VAL A C 1
ATOM 739 O O . VAL A 1 97 ? -8.401 3.978 -5.056 1.00 96.06 97 VAL A O 1
ATOM 742 N N . SER A 1 98 ? -7.181 2.307 -5.916 1.00 94.56 98 SER A N 1
ATOM 743 C CA . SER A 1 98 ? -8.331 1.554 -6.426 1.00 94.56 98 SER A CA 1
ATOM 744 C C . SER A 1 98 ? -9.331 1.226 -5.311 1.00 94.56 98 SER A C 1
ATOM 746 O O . SER A 1 98 ? -8.943 0.942 -4.178 1.00 94.56 98 SER A O 1
ATOM 748 N N . ALA A 1 99 ? -10.620 1.188 -5.661 1.00 93.44 99 ALA A N 1
ATOM 749 C CA . ALA A 1 99 ? -11.695 0.812 -4.744 1.00 93.44 99 ALA A CA 1
ATOM 750 C C . ALA A 1 99 ? -11.485 -0.572 -4.117 1.00 93.44 99 ALA A C 1
ATOM 752 O O . ALA A 1 99 ? -11.914 -0.786 -3.001 1.00 93.44 99 ALA A O 1
ATOM 753 N N . GLN A 1 100 ? -10.781 -1.480 -4.799 1.00 92.31 100 GLN A N 1
ATOM 754 C CA . GLN A 1 100 ? -10.481 -2.827 -4.304 1.00 92.31 100 GLN A CA 1
ATOM 755 C C . GLN A 1 100 ? -9.674 -2.843 -2.990 1.00 92.31 100 GLN A C 1
ATOM 757 O O . GLN A 1 100 ? -9.635 -3.866 -2.310 1.00 92.31 100 GLN A O 1
ATOM 762 N N . PHE A 1 101 ? -8.981 -1.750 -2.657 1.00 92.56 101 PHE A N 1
ATOM 763 C CA . PHE A 1 101 ? -8.258 -1.623 -1.392 1.00 92.56 101 PHE A CA 1
ATOM 764 C C . PHE A 1 101 ? -9.175 -1.308 -0.196 1.00 92.56 101 PHE A C 1
ATOM 766 O O . PHE A 1 101 ? -8.840 -1.709 0.918 1.00 92.56 101 PHE A O 1
ATOM 773 N N . PHE A 1 102 ? -10.274 -0.581 -0.419 1.00 90.25 102 PHE A N 1
ATOM 774 C CA . PHE A 1 102 ? -11.205 -0.128 0.620 1.00 90.25 102 PHE A CA 1
ATOM 775 C C . PHE A 1 102 ? -12.344 -1.130 0.818 1.00 90.25 102 PHE A C 1
ATOM 777 O O . PHE A 1 102 ? -12.766 -1.281 1.984 1.00 90.25 102 PHE A O 1
#

pLDDT: mean 83.82, std 18.64, range [34.56, 98.12]

Radius of gyration: 19.97 Å; chains: 1; bounding box: 60×38×24 Å

Secondary structure (DSSP, 8-state):
------GGG-----TT--PPP---PPPPPPPPPPHHHHHHHHHH--SHHHHHHHHHHHHH---HHHHHH--GGGEEGGGTEEEESS-GGG--EEEE--GGG-